Protein AF-A0A2R8C5B3-F1 (afdb_monomer_lite)

Secondary structure (DSSP, 8-state):
-EEEESS-EESSSEE-TT-EEE--HHHHHHHHHTTSEE-GGGTTT---------------TT-----------------

Radius of gyration: 25.95 Å; chains: 1; bounding box: 53×64×54 Å

Organism: NCBI:txid1200281

Structure (mmCIF, N/CA/C/O backbone):
data_AF-A0A2R8C5B3-F1
#
_entry.id   AF-A0A2R8C5B3-F1
#
loop_
_atom_site.group_PDB
_atom_site.id
_atom_site.type_symbol
_atom_site.label_atom_id
_atom_site.label_alt_id
_atom_site.label_comp_id
_atom_site.label_asym_id
_atom_site.label_entity_id
_atom_site.label_seq_id
_atom_site.pdbx_PDB_ins_code
_atom_site.Cartn_x
_atom_site.Cartn_y
_atom_site.Cartn_z
_atom_site.occupancy
_atom_site.B_iso_or_equiv
_atom_site.auth_seq_id
_atom_site.auth_comp_id
_atom_site.auth_asym_id
_atom_site.auth_atom_id
_atom_site.pdbx_PDB_model_num
ATOM 1 N N . MET A 1 1 ? 7.495 -4.346 7.561 1.00 84.75 1 MET A N 1
ATOM 2 C CA . MET A 1 1 ? 6.793 -5.504 6.971 1.00 84.75 1 MET A CA 1
ATOM 3 C C . MET A 1 1 ? 6.607 -5.166 5.511 1.00 84.75 1 MET A C 1
ATOM 5 O O . MET A 1 1 ? 6.207 -4.042 5.215 1.00 84.75 1 MET A O 1
ATOM 9 N N . GLU A 1 2 ? 6.982 -6.080 4.624 1.00 90.69 2 GLU A N 1
ATOM 10 C CA . GLU A 1 2 ? 6.984 -5.834 3.183 1.00 90.69 2 GLU A CA 1
ATOM 11 C C . GLU A 1 2 ? 5.638 -6.195 2.576 1.00 90.69 2 GLU A C 1
ATOM 13 O O . GLU A 1 2 ? 5.177 -7.319 2.710 1.00 90.69 2 GLU A O 1
ATOM 18 N N . TYR A 1 3 ? 5.024 -5.243 1.888 1.00 92.12 3 TYR A N 1
ATOM 19 C CA . TYR A 1 3 ? 3.729 -5.408 1.250 1.00 92.12 3 TYR A CA 1
ATOM 20 C C . TYR A 1 3 ? 3.869 -5.300 -0.258 1.00 92.12 3 TYR A C 1
ATOM 22 O O . TYR A 1 3 ? 4.555 -4.402 -0.757 1.00 92.12 3 TYR A O 1
ATOM 30 N N . LYS A 1 4 ? 3.163 -6.163 -0.989 1.00 93.62 4 LYS A N 1
ATOM 31 C CA . LYS A 1 4 ? 3.124 -6.089 -2.450 1.00 93.62 4 LYS A CA 1
ATOM 32 C C . LYS A 1 4 ? 2.063 -5.092 -2.893 1.00 93.62 4 LYS A C 1
ATOM 34 O O . LYS A 1 4 ? 0.916 -5.171 -2.457 1.00 93.62 4 LYS A O 1
ATOM 39 N N . VAL A 1 5 ? 2.431 -4.168 -3.768 1.00 94.19 5 VAL A N 1
ATOM 40 C CA . VAL A 1 5 ? 1.520 -3.165 -4.317 1.00 94.19 5 VAL A CA 1
ATOM 41 C C . VAL A 1 5 ? 0.719 -3.787 -5.456 1.00 94.19 5 VAL A C 1
ATOM 43 O O . VAL A 1 5 ? 1.276 -4.297 -6.425 1.00 94.19 5 VAL A O 1
ATOM 46 N N . MET A 1 6 ? -0.605 -3.760 -5.340 1.00 93.88 6 MET A N 1
ATOM 47 C CA . MET A 1 6 ? -1.528 -4.259 -6.365 1.00 93.88 6 MET A CA 1
ATOM 48 C C . MET A 1 6 ? -2.107 -3.143 -7.225 1.00 93.88 6 MET A C 1
ATOM 50 O O . MET A 1 6 ? -2.473 -3.382 -8.372 1.00 93.88 6 MET A O 1
ATOM 54 N N . ARG A 1 7 ? -2.186 -1.921 -6.689 1.00 93.62 7 ARG A N 1
ATOM 55 C CA . ARG A 1 7 ? -2.666 -0.744 -7.419 1.00 93.62 7 ARG A CA 1
ATOM 56 C C . ARG A 1 7 ? -1.712 0.434 -7.224 1.00 93.62 7 ARG A C 1
ATOM 58 O O . ARG A 1 7 ? -1.269 0.643 -6.089 1.00 93.62 7 ARG A O 1
ATOM 65 N N . PRO A 1 8 ? -1.411 1.212 -8.284 1.00 95.75 8 PRO A N 1
ATOM 66 C CA . PRO A 1 8 ? -0.530 2.358 -8.155 1.00 95.75 8 PRO A CA 1
ATOM 67 C C . PRO A 1 8 ? -1.114 3.364 -7.174 1.00 95.75 8 PRO A C 1
ATOM 69 O O . PRO A 1 8 ? -2.317 3.637 -7.192 1.00 95.75 8 PRO A O 1
ATOM 72 N N . HIS A 1 9 ? -0.270 3.904 -6.307 1.00 95.38 9 HIS A N 1
ATOM 73 C CA . HIS A 1 9 ? -0.674 4.922 -5.349 1.00 95.38 9 HIS A CA 1
ATOM 74 C C . HIS A 1 9 ? 0.525 5.775 -4.942 1.00 95.38 9 HIS A C 1
ATOM 76 O O . HIS A 1 9 ? 1.679 5.357 -5.049 1.00 95.38 9 HIS A O 1
ATOM 82 N N . GLN A 1 10 ? 0.228 6.971 -4.437 1.00 95.25 10 GLN A N 1
ATOM 83 C CA . GLN A 1 10 ? 1.231 7.866 -3.878 1.00 95.25 10 GLN A CA 1
ATOM 84 C C . GLN A 1 10 ? 1.322 7.668 -2.362 1.00 95.25 10 GLN A C 1
ATOM 86 O O . GLN A 1 10 ? 0.326 7.821 -1.654 1.00 95.25 10 GLN A O 1
ATOM 91 N N . GLY A 1 11 ? 2.516 7.336 -1.874 1.00 90.69 11 GLY A N 1
ATOM 92 C CA . GLY A 1 11 ? 2.859 7.289 -0.453 1.00 90.69 11 GLY A CA 1
ATOM 93 C C . GLY A 1 11 ? 3.971 8.285 -0.129 1.00 90.69 11 GLY A C 1
ATOM 94 O O . GLY A 1 11 ? 3.875 9.467 -0.443 1.00 90.69 11 GLY A O 1
ATOM 95 N N . ASP A 1 12 ? 5.046 7.788 0.474 1.00 91.94 12 ASP A N 1
ATOM 96 C CA . ASP A 1 12 ? 6.344 8.468 0.578 1.00 91.94 12 ASP A CA 1
ATOM 97 C C . ASP A 1 12 ? 7.004 8.677 -0.794 1.00 91.94 12 ASP A C 1
ATOM 99 O O . ASP A 1 12 ? 7.697 9.669 -1.018 1.00 91.94 12 ASP A O 1
ATOM 103 N N . LYS A 1 13 ? 6.731 7.765 -1.729 1.00 95.06 13 LYS A N 1
ATOM 104 C CA . LYS A 1 13 ? 7.048 7.884 -3.149 1.00 95.06 13 LYS A CA 1
ATOM 105 C C . LYS A 1 13 ? 5.908 7.324 -3.993 1.00 95.06 13 LYS A C 1
ATOM 107 O O . LYS A 1 13 ? 4.956 6.743 -3.462 1.00 95.06 13 LYS A O 1
ATOM 112 N N . TRP A 1 14 ? 6.035 7.479 -5.307 1.00 96.88 14 TRP A N 1
ATOM 113 C CA . TRP A 1 14 ? 5.149 6.797 -6.238 1.00 96.88 14 TRP A CA 1
ATOM 114 C C . TRP A 1 14 ? 5.488 5.307 -6.242 1.00 96.88 14 TRP A C 1
ATOM 116 O O . TRP A 1 14 ? 6.667 4.933 -6.307 1.00 96.88 14 TRP A O 1
ATOM 126 N N . TYR A 1 15 ? 4.461 4.473 -6.118 1.00 96.31 15 TYR A N 1
ATOM 127 C CA . TYR A 1 15 ? 4.574 3.025 -6.226 1.00 96.31 15 TYR A CA 1
ATOM 128 C C . TYR A 1 15 ? 3.733 2.537 -7.388 1.00 96.31 15 TYR A C 1
ATOM 130 O O . TYR A 1 15 ? 2.550 2.876 -7.474 1.00 96.31 15 TYR A O 1
ATOM 138 N N . ASP A 1 16 ? 4.330 1.701 -8.226 1.00 97.12 16 ASP A N 1
ATOM 139 C CA . ASP A 1 16 ? 3.644 1.035 -9.323 1.00 97.12 16 ASP A CA 1
ATOM 140 C C . ASP A 1 16 ? 3.195 -0.378 -8.925 1.00 97.12 16 ASP A C 1
ATOM 142 O O . ASP A 1 16 ? 3.542 -0.915 -7.869 1.00 97.12 16 ASP A O 1
ATOM 146 N N . VAL A 1 17 ? 2.350 -0.989 -9.758 1.00 95.25 17 VAL A N 1
ATOM 147 C CA . VAL A 1 17 ? 1.874 -2.358 -9.518 1.00 95.25 17 VAL A CA 1
ATOM 148 C C . VAL A 1 17 ? 3.048 -3.330 -9.549 1.00 95.25 17 VAL A C 1
ATOM 150 O O . VAL A 1 17 ? 3.822 -3.354 -10.499 1.00 95.25 17 VAL A O 1
ATOM 153 N N . GLY A 1 18 ? 3.129 -4.185 -8.535 1.00 92.56 18 GLY A N 1
ATOM 154 C CA . GLY A 1 18 ? 4.191 -5.171 -8.381 1.00 92.56 18 GLY A CA 1
ATOM 155 C C . GLY A 1 18 ? 5.370 -4.686 -7.546 1.00 92.56 18 GLY A C 1
ATOM 156 O O . GLY A 1 18 ? 6.146 -5.535 -7.110 1.00 92.56 18 GLY A O 1
ATOM 157 N N . ASP A 1 19 ? 5.466 -3.384 -7.259 1.00 95.12 19 ASP A N 1
ATOM 158 C CA . ASP A 1 19 ? 6.458 -2.865 -6.322 1.00 95.12 19 ASP A CA 1
ATOM 159 C C . ASP A 1 19 ? 6.240 -3.424 -4.913 1.00 95.12 19 ASP A C 1
ATOM 161 O O . ASP A 1 19 ? 5.130 -3.799 -4.514 1.00 95.12 19 ASP A O 1
ATOM 165 N N . THR A 1 20 ? 7.312 -3.408 -4.128 1.00 92.94 20 THR A N 1
ATOM 166 C CA . THR A 1 20 ? 7.278 -3.740 -2.705 1.00 92.94 20 THR A CA 1
ATOM 167 C C . THR A 1 20 ? 7.415 -2.473 -1.871 1.00 92.94 20 THR A C 1
ATOM 169 O O . THR A 1 20 ? 8.227 -1.592 -2.171 1.00 92.94 20 THR A O 1
ATOM 172 N N . ARG A 1 21 ? 6.634 -2.377 -0.794 1.00 91.94 21 ARG A N 1
ATOM 173 C CA . ARG A 1 21 ? 6.731 -1.292 0.185 1.00 91.94 21 ARG A CA 1
ATOM 174 C C . ARG A 1 21 ? 6.940 -1.839 1.588 1.00 91.94 21 ARG A C 1
ATOM 176 O O . ARG A 1 21 ? 6.123 -2.629 2.054 1.00 91.94 21 ARG A O 1
ATOM 183 N N . ASP A 1 22 ? 7.959 -1.345 2.289 1.00 93.25 22 ASP A N 1
ATOM 184 C CA . ASP A 1 22 ? 8.107 -1.592 3.723 1.00 93.25 22 ASP A CA 1
ATOM 185 C C . ASP A 1 22 ? 7.321 -0.557 4.535 1.00 93.25 22 ASP A C 1
ATOM 187 O O . ASP A 1 22 ? 7.509 0.652 4.395 1.00 93.25 22 ASP A O 1
ATOM 191 N N . ALA A 1 23 ? 6.402 -1.034 5.369 1.00 91.69 23 ALA A N 1
ATOM 192 C CA . ALA A 1 23 ? 5.606 -0.176 6.232 1.00 91.69 23 ALA A CA 1
ATOM 193 C C . ALA A 1 23 ? 5.150 -0.901 7.506 1.00 91.69 23 ALA A C 1
ATOM 195 O O . ALA A 1 23 ? 5.347 -2.108 7.687 1.00 91.69 23 ALA A O 1
ATOM 196 N N . LYS A 1 24 ? 4.530 -0.138 8.416 1.00 93.50 24 LYS A N 1
ATOM 197 C CA . LYS A 1 24 ? 3.881 -0.673 9.619 1.00 93.50 24 LYS A CA 1
ATOM 198 C C . LYS A 1 24 ? 2.451 -1.138 9.291 1.00 93.50 24 LYS A C 1
ATOM 200 O O . LYS A 1 24 ? 1.741 -0.385 8.621 1.00 93.50 24 LYS A O 1
ATOM 205 N N . PRO A 1 25 ? 1.978 -2.273 9.839 1.00 90.56 25 PRO A N 1
ATOM 206 C CA . PRO A 1 25 ? 0.657 -2.838 9.533 1.00 90.56 25 PRO A CA 1
ATOM 207 C C . PRO A 1 25 ? -0.492 -1.866 9.808 1.00 90.56 25 PRO A C 1
ATOM 209 O O . PRO A 1 25 ? -1.335 -1.642 8.948 1.00 90.56 25 PRO A O 1
ATOM 212 N N . ASN A 1 26 ? -0.470 -1.172 10.948 1.00 91.81 26 ASN A N 1
ATOM 213 C CA . ASN A 1 26 ? -1.511 -0.196 11.295 1.00 91.81 26 ASN A CA 1
ATOM 214 C C . ASN A 1 26 ? -1.615 0.963 10.293 1.00 91.81 26 ASN A C 1
ATOM 216 O O . ASN A 1 26 ? -2.703 1.474 10.042 1.00 91.81 26 ASN A O 1
ATOM 220 N N . SER A 1 27 ? -0.491 1.383 9.706 1.00 90.31 27 SER A N 1
ATOM 221 C CA . SER A 1 27 ? -0.471 2.476 8.730 1.00 90.31 27 SER A CA 1
ATOM 222 C C . SER A 1 27 ? -1.032 2.051 7.377 1.00 90.31 27 SER A C 1
ATOM 224 O O . SER A 1 27 ? -1.521 2.898 6.637 1.00 90.31 27 SER A O 1
ATOM 226 N N . VAL A 1 28 ? -0.968 0.760 7.044 1.00 91.56 28 VAL A N 1
ATOM 227 C CA . VAL A 1 28 ? -1.352 0.238 5.725 1.00 91.56 28 VAL A CA 1
ATOM 228 C C . VAL A 1 28 ? -2.596 -0.638 5.757 1.00 91.56 28 VAL A C 1
ATOM 230 O O . VAL A 1 28 ? -3.062 -1.039 4.698 1.00 91.56 28 VAL A O 1
ATOM 233 N N . ALA A 1 29 ? -3.178 -0.875 6.933 1.00 91.06 29 ALA A N 1
ATOM 234 C CA . ALA A 1 29 ? -4.367 -1.704 7.120 1.00 91.06 29 ALA A CA 1
ATOM 235 C C . ALA A 1 29 ? -5.528 -1.283 6.207 1.00 91.06 29 ALA A C 1
ATOM 237 O O . ALA A 1 29 ? -6.141 -2.119 5.557 1.00 91.06 29 ALA A O 1
ATOM 238 N N . HIS A 1 30 ? -5.780 0.023 6.077 1.00 90.44 30 HIS A N 1
ATOM 239 C CA . HIS A 1 30 ? -6.810 0.553 5.176 1.00 90.44 30 HIS A CA 1
ATOM 240 C C . HIS A 1 30 ? -6.482 0.330 3.686 1.00 90.44 30 HIS A C 1
ATOM 242 O O . HIS A 1 30 ? -7.377 0.209 2.849 1.00 90.44 30 HIS A O 1
ATOM 248 N N . LEU A 1 31 ? -5.197 0.259 3.335 1.00 91.50 31 LEU A N 1
ATOM 249 C CA . LEU A 1 31 ? -4.749 -0.006 1.969 1.00 91.50 31 LEU A CA 1
ATOM 250 C C . LEU A 1 31 ? -4.808 -1.494 1.631 1.00 91.50 31 LEU A C 1
ATOM 252 O O . LEU A 1 31 ? -5.126 -1.838 0.497 1.00 91.50 31 LEU A O 1
ATOM 256 N N 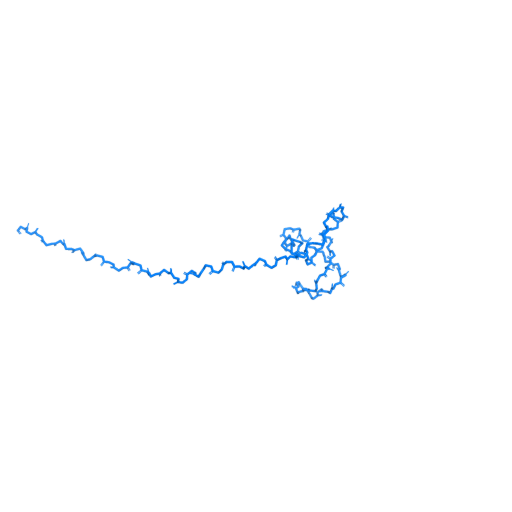. VAL A 1 32 ? -4.542 -2.361 2.607 1.00 91.44 32 VAL A N 1
ATOM 257 C CA . VAL A 1 32 ? -4.755 -3.806 2.480 1.00 91.44 32 VAL A CA 1
ATOM 258 C C . VAL A 1 32 ? -6.249 -4.108 2.376 1.00 91.44 32 VAL A C 1
ATOM 260 O O . VAL A 1 32 ? -6.675 -4.746 1.421 1.00 91.44 32 VAL A O 1
ATOM 263 N N . ALA A 1 33 ? -7.071 -3.532 3.258 1.00 88.44 33 ALA A N 1
ATOM 264 C CA . ALA A 1 33 ? -8.527 -3.683 3.227 1.00 88.44 33 ALA A CA 1
ATOM 265 C C . ALA A 1 33 ? -9.167 -3.165 1.926 1.00 88.44 33 ALA A C 1
ATOM 267 O O . ALA A 1 33 ? -10.177 -3.697 1.480 1.00 88.44 33 ALA A O 1
ATOM 268 N N . SER A 1 34 ? -8.581 -2.141 1.296 1.00 88.25 34 SER A N 1
ATOM 269 C CA . SER A 1 34 ? -9.042 -1.637 -0.007 1.00 88.25 34 SER A CA 1
ATOM 270 C C . SER A 1 34 ? -8.465 -2.398 -1.207 1.00 88.25 34 SER A C 1
ATOM 272 O O . SER A 1 34 ? -8.814 -2.070 -2.342 1.00 88.25 34 SER A O 1
ATOM 274 N N . GLY A 1 35 ? -7.570 -3.370 -1.002 1.00 89.62 35 GLY A N 1
ATOM 275 C CA . GLY A 1 35 ? -6.920 -4.134 -2.073 1.00 89.62 35 GLY A CA 1
ATOM 276 C C . GLY A 1 35 ? -5.855 -3.350 -2.851 1.00 89.62 35 GLY A C 1
ATOM 277 O O . GLY A 1 35 ? -5.562 -3.650 -4.006 1.00 89.62 35 GLY A O 1
ATOM 278 N N . THR A 1 36 ? -5.303 -2.283 -2.272 1.00 93.31 36 THR A N 1
ATOM 279 C CA . THR A 1 36 ? -4.169 -1.535 -2.846 1.00 93.31 36 THR A CA 1
ATOM 280 C C . THR A 1 36 ? -2.834 -2.211 -2.532 1.00 93.31 36 THR A C 1
ATOM 282 O O . THR A 1 36 ? -1.940 -2.209 -3.379 1.00 93.31 36 THR A O 1
ATOM 285 N N . LEU A 1 37 ? -2.700 -2.811 -1.345 1.00 92.88 37 LEU A N 1
ATOM 286 C CA . LEU A 1 37 ? -1.555 -3.635 -0.954 1.00 92.88 37 LEU A CA 1
ATOM 287 C C . LEU A 1 37 ? -2.012 -5.038 -0.531 1.00 92.88 37 LEU A C 1
ATOM 289 O O . LEU A 1 37 ? -3.155 -5.217 -0.129 1.00 92.88 37 LEU A O 1
ATOM 293 N N . VAL A 1 38 ? -1.110 -6.015 -0.602 1.00 91.31 38 VAL A N 1
ATOM 294 C CA . VAL A 1 38 ? -1.318 -7.385 -0.107 1.00 91.31 38 VAL A CA 1
ATOM 295 C C . VAL A 1 38 ? -0.346 -7.653 1.032 1.00 91.31 38 VAL A C 1
ATOM 297 O O . VAL A 1 38 ? 0.851 -7.379 0.893 1.00 91.31 38 VAL A O 1
ATOM 300 N N . ASP A 1 39 ? -0.867 -8.169 2.147 1.00 86.56 39 ASP A N 1
ATOM 301 C CA . ASP A 1 39 ? -0.046 -8.663 3.250 1.00 86.56 39 ASP A CA 1
ATOM 302 C C . ASP A 1 39 ? 0.587 -10.003 2.842 1.00 86.56 39 ASP A C 1
ATOM 304 O O . ASP A 1 39 ? -0.118 -10.902 2.373 1.00 86.56 39 ASP A O 1
ATOM 308 N N . PRO A 1 40 ? 1.913 -10.162 2.978 1.00 79.06 40 PRO A N 1
ATOM 309 C CA . PRO A 1 40 ? 2.583 -11.409 2.630 1.00 79.06 40 PRO A CA 1
ATOM 310 C C . PRO A 1 40 ? 2.083 -12.594 3.468 1.00 79.06 40 PRO A C 1
ATOM 312 O O . PRO A 1 40 ? 2.131 -13.724 2.988 1.00 79.06 40 PRO A O 1
ATOM 315 N N . SER A 1 41 ? 1.572 -12.342 4.674 1.00 73.25 41 SER A N 1
ATOM 316 C CA . SER A 1 41 ? 1.088 -13.355 5.616 1.00 73.25 41 SER A CA 1
ATOM 317 C C . SER A 1 41 ? -0.330 -13.840 5.294 1.00 73.25 41 SER A C 1
ATOM 319 O O . SER A 1 41 ? -0.705 -14.924 5.725 1.00 73.25 41 SER A O 1
ATOM 321 N N . ASP A 1 42 ? -1.101 -13.074 4.515 1.00 66.75 42 ASP A N 1
ATOM 322 C CA . ASP A 1 42 ? -2.488 -13.387 4.130 1.00 66.75 42 ASP A CA 1
ATOM 323 C C . ASP A 1 42 ? -2.588 -14.152 2.788 1.00 66.75 42 ASP A C 1
ATOM 325 O O . ASP A 1 42 ? -3.671 -14.285 2.212 1.00 66.75 42 ASP A O 1
ATOM 329 N N . ASN A 1 43 ? -1.473 -14.697 2.274 1.00 54.44 43 ASN A N 1
ATOM 330 C CA . ASN A 1 43 ? -1.420 -15.419 0.988 1.00 54.44 43 ASN A CA 1
ATOM 331 C C . ASN A 1 43 ? -2.193 -16.758 0.947 1.00 54.44 43 ASN A C 1
ATOM 333 O O . ASN A 1 43 ? -2.197 -17.409 -0.096 1.00 54.44 43 ASN A O 1
ATOM 337 N N . ASP A 1 44 ? -2.885 -17.154 2.018 1.00 50.97 44 ASP A N 1
ATOM 338 C CA . ASP A 1 44 ? -3.634 -18.417 2.091 1.00 50.97 44 ASP A CA 1
ATOM 339 C C . ASP A 1 44 ? -5.165 -18.290 1.911 1.00 50.97 44 ASP A C 1
ATOM 341 O O . ASP A 1 44 ? -5.858 -19.304 2.012 1.00 50.97 44 ASP A O 1
ATOM 345 N N . GLY A 1 45 ? -5.758 -17.118 1.606 1.00 47.78 45 GLY A N 1
ATOM 346 C CA . GLY A 1 45 ? -7.231 -17.119 1.469 1.00 47.78 45 GLY A CA 1
ATOM 347 C C . GLY A 1 45 ? -8.033 -15.910 0.991 1.00 47.78 45 GLY A C 1
ATOM 348 O O . GLY A 1 45 ? -9.255 -16.037 0.929 1.00 47.78 45 GLY A O 1
ATOM 349 N N . ALA A 1 46 ? -7.459 -14.765 0.627 1.00 46.03 46 ALA A N 1
ATOM 350 C CA . ALA A 1 46 ? -8.282 -13.627 0.195 1.00 46.03 46 ALA A CA 1
ATOM 351 C C . ALA A 1 46 ? -8.344 -13.519 -1.333 1.00 46.03 46 ALA A C 1
ATOM 353 O O . ALA A 1 46 ? -7.578 -12.799 -1.975 1.00 46.03 46 ALA A O 1
ATOM 354 N N . ALA A 1 47 ? -9.288 -14.266 -1.905 1.00 47.47 47 ALA A N 1
ATOM 355 C CA . ALA A 1 47 ? -9.799 -14.035 -3.243 1.00 47.47 47 ALA A CA 1
ATOM 356 C C . ALA A 1 47 ? -10.153 -12.553 -3.446 1.00 47.47 47 ALA A C 1
ATOM 358 O O . ALA A 1 47 ? -10.586 -11.856 -2.531 1.00 47.47 47 ALA A O 1
ATOM 359 N N . GLN A 1 48 ? -9.947 -12.111 -4.680 1.00 50.34 48 GLN A N 1
ATOM 360 C CA . GLN A 1 48 ? -10.333 -10.824 -5.235 1.00 50.34 48 GLN A CA 1
ATOM 361 C C . GLN A 1 48 ? -11.703 -10.363 -4.714 1.00 50.34 48 GLN A C 1
ATOM 363 O O . GLN A 1 48 ? -12.733 -10.829 -5.190 1.00 50.34 48 GLN A O 1
ATOM 368 N N . SER A 1 49 ? -11.729 -9.417 -3.781 1.00 47.31 49 SER A N 1
ATOM 369 C CA . SER A 1 49 ? -12.935 -8.629 -3.550 1.00 47.31 49 SER A CA 1
ATOM 370 C C . SER A 1 49 ? -12.837 -7.403 -4.439 1.00 47.31 49 SER A C 1
ATOM 372 O O . SER A 1 49 ? -12.215 -6.397 -4.092 1.00 47.31 49 SER A O 1
ATOM 374 N N . GLU A 1 50 ? -13.427 -7.526 -5.627 1.00 50.41 50 GLU A N 1
ATOM 375 C CA . GLU A 1 50 ? -14.016 -6.398 -6.337 1.00 50.41 50 GLU A CA 1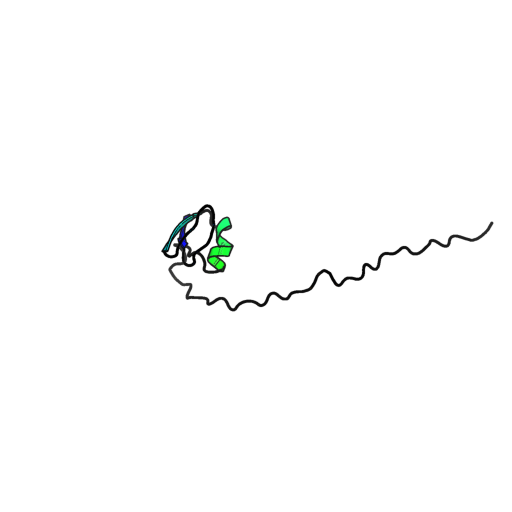
ATOM 376 C C . GLU A 1 50 ? -14.863 -5.638 -5.317 1.00 50.41 50 GLU A C 1
ATOM 378 O O . GLU A 1 50 ? -15.949 -6.066 -4.941 1.00 50.41 50 GLU A O 1
ATOM 383 N N . GLY A 1 51 ? -14.299 -4.560 -4.774 1.00 48.09 51 GLY A N 1
ATOM 384 C CA . GLY A 1 51 ? -15.006 -3.706 -3.843 1.00 48.09 51 GLY A CA 1
ATOM 385 C C . GLY A 1 51 ? -16.207 -3.127 -4.566 1.00 48.09 51 GLY A C 1
ATOM 386 O O . GLY A 1 51 ? -16.065 -2.187 -5.353 1.00 48.09 51 GLY A O 1
ATOM 387 N N . GLU A 1 52 ? -17.378 -3.699 -4.300 1.00 56.34 52 GLU A N 1
ATOM 388 C CA . GLU A 1 52 ? -18.656 -3.028 -4.446 1.00 56.34 52 GLU A CA 1
ATOM 389 C C . GLU A 1 52 ? -18.457 -1.630 -3.869 1.00 56.34 52 GLU A C 1
ATOM 391 O O . GLU A 1 52 ? -18.155 -1.464 -2.683 1.00 56.34 52 GLU A O 1
ATOM 396 N N . LYS A 1 53 ? -18.498 -0.623 -4.747 1.00 55.09 53 LYS A N 1
ATOM 397 C CA . LYS A 1 53 ? -18.443 0.779 -4.352 1.00 55.09 53 LYS A CA 1
ATOM 398 C C . LYS A 1 53 ? -19.585 0.970 -3.371 1.00 55.09 53 LYS A C 1
ATOM 400 O O . LYS A 1 53 ? -20.730 1.090 -3.789 1.00 55.09 53 LYS A O 1
ATOM 405 N N . SER A 1 54 ? -19.286 0.961 -2.078 1.00 50.94 54 SER A N 1
ATOM 406 C CA . SER A 1 54 ? -20.247 1.388 -1.082 1.00 50.94 54 SER A CA 1
ATOM 407 C C . SER A 1 54 ? -20.547 2.842 -1.412 1.00 50.94 54 SER A C 1
ATOM 409 O O . SER A 1 54 ? -19.680 3.705 -1.260 1.00 50.94 54 SER A O 1
ATOM 411 N N . GLU A 1 55 ? -21.735 3.097 -1.957 1.00 58.72 55 GLU A N 1
ATOM 412 C CA . GLU A 1 55 ? -22.272 4.443 -2.078 1.00 58.72 55 GLU A CA 1
ATOM 413 C C . GLU A 1 55 ? -22.199 5.064 -0.680 1.00 58.72 55 GLU A C 1
ATOM 415 O O . GLU A 1 55 ? -22.804 4.535 0.258 1.00 58.72 55 GLU A O 1
ATOM 420 N N . PRO A 1 56 ? -21.394 6.122 -0.477 1.00 61.47 56 PRO A N 1
ATOM 421 C CA . PRO A 1 56 ? -21.374 6.783 0.809 1.00 61.47 56 PRO A CA 1
ATOM 422 C C . PRO A 1 56 ? -22.771 7.359 1.013 1.00 61.47 56 PRO A C 1
ATOM 424 O O . PRO A 1 56 ? -23.212 8.198 0.227 1.00 61.47 56 PRO A O 1
ATOM 427 N N . THR A 1 57 ? -23.474 6.905 2.052 1.00 63.53 57 THR A N 1
ATOM 428 C CA . THR A 1 57 ? -24.711 7.561 2.468 1.00 63.53 57 THR A CA 1
ATOM 429 C C . THR A 1 57 ? -24.325 8.987 2.871 1.00 63.53 57 THR A C 1
ATOM 431 O O . THR A 1 57 ? -23.667 9.231 3.883 1.00 63.53 57 THR A O 1
ATOM 434 N N . VAL A 1 58 ? -24.589 9.945 1.987 1.00 64.69 58 VAL A N 1
ATOM 435 C CA . VAL A 1 58 ? -24.300 11.360 2.218 1.00 64.69 58 VAL A CA 1
ATOM 436 C C . VAL A 1 58 ? -25.429 11.932 3.061 1.00 64.69 58 VAL A C 1
ATOM 438 O O . VAL A 1 58 ? -26.318 12.615 2.564 1.00 64.69 58 VAL A O 1
ATOM 441 N N . GLU A 1 59 ? -25.399 11.655 4.364 1.00 65.62 59 GLU A N 1
ATOM 442 C CA . GLU A 1 59 ? -26.174 12.442 5.320 1.00 65.62 59 GLU A CA 1
ATOM 443 C C . GLU A 1 59 ? -25.531 13.830 5.423 1.00 65.62 59 GLU A C 1
ATOM 445 O O . GLU A 1 59 ? -24.459 14.031 6.005 1.00 65.62 59 GLU A O 1
ATOM 450 N N . ASN A 1 60 ? -26.164 14.800 4.767 1.00 71.62 60 ASN A N 1
ATOM 451 C CA . ASN A 1 60 ? -25.723 16.182 4.737 1.00 71.62 60 ASN A CA 1
ATOM 452 C C . ASN A 1 60 ? -25.868 16.813 6.135 1.00 71.62 60 ASN A C 1
ATOM 454 O O . ASN A 1 60 ? -26.961 17.161 6.571 1.00 71.62 60 ASN A O 1
ATOM 458 N N . LYS A 1 61 ? -24.737 17.002 6.826 1.00 67.31 61 LYS A N 1
ATOM 459 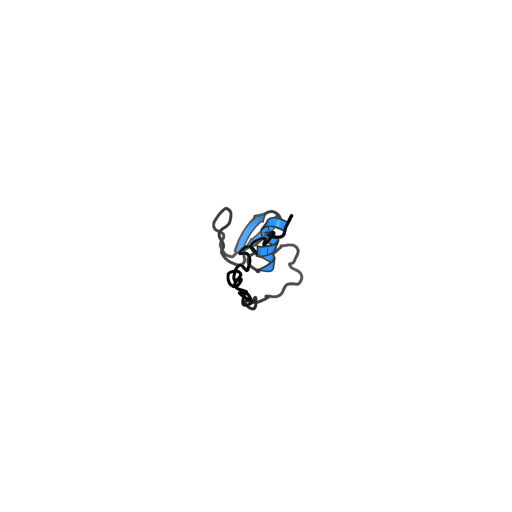C CA . LYS A 1 61 ? -24.655 17.632 8.159 1.00 67.31 61 LYS A CA 1
ATOM 460 C C . LYS A 1 61 ? -25.007 19.128 8.175 1.00 67.31 61 LYS A C 1
ATOM 462 O O . LYS A 1 61 ? -24.937 19.749 9.232 1.00 67.31 61 LYS A O 1
ATOM 467 N N . SER A 1 62 ? -25.337 19.726 7.032 1.00 64.19 62 SER A N 1
ATOM 468 C CA . SER A 1 62 ? -25.762 21.125 6.943 1.00 64.19 62 SER A CA 1
ATOM 469 C C . SER A 1 62 ? -27.265 21.318 7.143 1.00 64.19 62 SER A C 1
ATOM 471 O O . SER A 1 62 ? -27.684 22.454 7.344 1.00 64.19 62 SER A O 1
ATOM 473 N N . ASP A 1 63 ? -28.069 20.250 7.164 1.00 59.19 63 ASP A N 1
ATOM 474 C CA . ASP A 1 63 ? -29.513 20.348 7.406 1.00 59.19 63 ASP A CA 1
ATOM 475 C C . ASP A 1 63 ? -29.836 20.227 8.905 1.00 59.19 63 ASP A C 1
ATOM 477 O O . ASP A 1 63 ? -30.455 19.284 9.387 1.00 59.19 63 ASP A O 1
ATOM 481 N N . THR A 1 64 ? -29.354 21.187 9.692 1.00 63.75 64 THR A N 1
ATOM 482 C CA . THR A 1 64 ? -30.003 21.500 10.969 1.00 63.75 64 THR A CA 1
ATOM 483 C C . THR A 1 64 ? -30.274 22.997 11.000 1.00 63.75 64 THR A C 1
ATOM 485 O O . THR A 1 64 ? -29.330 23.789 11.077 1.00 63.75 64 THR A O 1
ATOM 488 N N . PRO A 1 65 ? -31.541 23.451 10.935 1.00 61.81 65 PRO 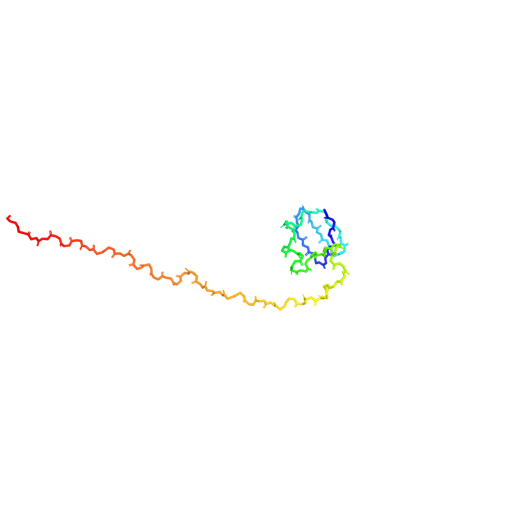A N 1
ATOM 489 C CA . PRO A 1 65 ? -31.829 24.826 11.297 1.00 61.81 65 PRO A CA 1
ATOM 490 C C . PRO A 1 65 ? -31.447 24.989 12.771 1.00 61.81 65 PRO A C 1
ATOM 492 O O . PRO A 1 65 ? -32.006 24.337 13.654 1.00 61.81 65 PRO A O 1
ATOM 495 N N . ALA A 1 66 ? -30.445 25.827 13.040 1.00 65.00 66 ALA A N 1
ATOM 496 C CA . ALA A 1 66 ? -29.997 26.133 14.389 1.00 65.00 66 ALA A CA 1
ATOM 497 C C . ALA A 1 66 ? -31.165 26.726 15.194 1.00 65.00 66 ALA A C 1
ATOM 499 O O . ALA A 1 66 ? -31.477 27.910 15.089 1.00 65.00 66 ALA A O 1
ATOM 500 N N . SER A 1 67 ? -31.810 25.901 16.018 1.00 61.84 67 SER A N 1
ATOM 501 C CA . SER A 1 67 ? -33.008 26.281 16.775 1.00 61.84 67 SER A CA 1
ATOM 502 C C . SER A 1 67 ? -32.711 27.110 18.034 1.00 61.84 67 SER A C 1
ATOM 504 O O . SER A 1 67 ? -33.549 27.208 18.928 1.00 61.84 67 SER A O 1
ATOM 506 N N . ASN A 1 68 ? -31.534 27.733 18.130 1.00 72.75 68 ASN A N 1
ATOM 507 C CA . ASN A 1 68 ? -31.140 28.512 1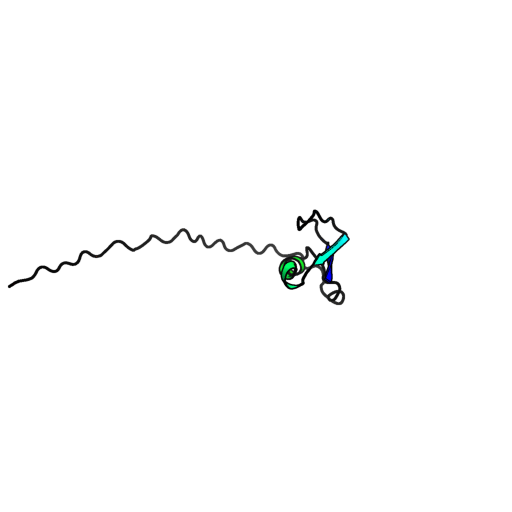9.299 1.00 72.75 68 ASN A CA 1
ATOM 508 C C . ASN A 1 68 ? -31.156 30.010 18.999 1.00 72.75 68 ASN A C 1
ATOM 510 O O . ASN A 1 68 ? -30.135 30.615 18.675 1.00 72.75 68 ASN A O 1
ATOM 514 N N . LYS A 1 69 ? -32.322 30.632 19.191 1.00 67.81 69 LYS A N 1
ATOM 515 C CA . LYS A 1 69 ? -32.397 32.066 19.479 1.00 67.81 69 LYS A CA 1
ATOM 516 C C . LYS A 1 69 ? -33.342 32.320 20.656 1.00 67.81 69 LYS A C 1
ATOM 518 O O . LYS A 1 69 ? -34.551 32.374 20.498 1.00 67.81 69 LYS A O 1
ATOM 523 N N . ALA A 1 70 ? -32.711 32.408 21.829 1.00 64.06 70 ALA A N 1
ATOM 524 C CA . ALA A 1 70 ? -33.120 33.013 23.099 1.00 64.06 70 ALA A CA 1
ATOM 525 C C . ALA A 1 70 ? -34.619 33.313 23.321 1.00 64.06 70 ALA A C 1
ATOM 527 O O . ALA A 1 70 ? -35.163 34.273 22.774 1.00 64.06 70 ALA A O 1
ATOM 528 N N . GLN A 1 71 ? -35.241 32.591 24.260 1.00 61.56 71 GLN A N 1
ATOM 529 C CA . GLN A 1 71 ? -36.436 33.077 24.951 1.00 61.56 71 GLN A CA 1
ATOM 530 C C . GLN A 1 71 ? -36.049 34.275 25.833 1.00 61.56 71 GLN A C 1
ATOM 532 O O . GLN A 1 71 ? -35.145 34.194 26.665 1.00 61.56 71 GLN A O 1
ATOM 537 N N . LYS A 1 72 ? -36.715 35.409 25.614 1.00 63.88 72 LYS A N 1
ATOM 538 C CA . LYS A 1 72 ? -36.585 36.631 26.416 1.00 63.88 72 LYS A CA 1
ATOM 539 C C . LYS A 1 72 ? -37.099 36.335 27.837 1.00 63.88 72 LYS A C 1
ATOM 541 O O . LYS A 1 72 ? -38.230 35.867 27.945 1.00 63.88 72 LYS A O 1
ATOM 546 N N . PRO A 1 73 ? -36.343 36.590 28.920 1.00 59.84 73 PRO A N 1
ATOM 547 C CA . PRO A 1 73 ? -36.899 36.443 30.258 1.00 59.84 73 PRO A CA 1
ATOM 548 C C . PRO A 1 73 ? -37.873 37.599 30.524 1.00 59.84 73 PRO A C 1
ATOM 550 O O . PRO A 1 73 ? -37.462 38.733 30.768 1.00 59.84 73 PRO A O 1
ATOM 553 N N . GLU A 1 74 ? -39.175 37.323 30.458 1.00 64.25 74 GLU A N 1
ATOM 554 C CA . GLU A 1 74 ? -40.193 38.168 31.081 1.00 64.25 74 GLU A CA 1
ATOM 555 C C . GLU A 1 74 ? -40.139 37.942 32.591 1.00 64.25 74 GLU A C 1
ATOM 557 O O . GLU A 1 74 ? -40.788 37.047 33.122 1.00 64.25 74 GLU A O 1
ATOM 562 N N . ASN A 1 75 ? -39.359 38.760 33.296 1.00 61.94 75 ASN A N 1
ATOM 563 C CA . ASN A 1 75 ? -39.602 38.969 34.716 1.00 61.94 75 ASN A CA 1
ATOM 564 C C . ASN A 1 75 ? -40.092 40.400 34.925 1.00 61.94 75 ASN A C 1
AT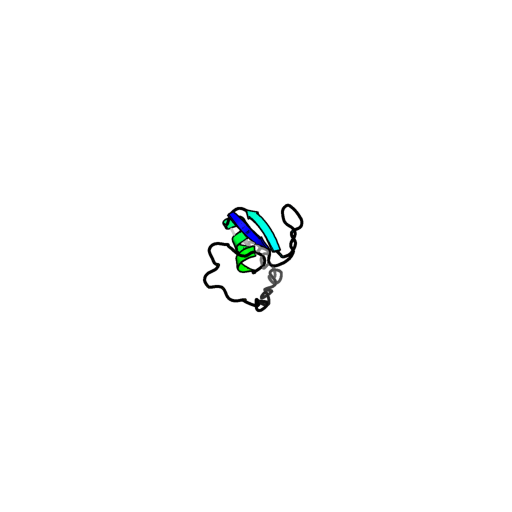OM 566 O O . ASN A 1 75 ? -39.317 41.319 35.178 1.00 61.94 75 ASN A O 1
ATOM 570 N N . ALA A 1 76 ? -41.400 40.575 34.773 1.00 58.31 76 ALA A N 1
ATOM 571 C CA . ALA A 1 76 ? -42.113 41.759 35.213 1.00 58.31 76 ALA A CA 1
ATOM 572 C C . ALA A 1 76 ? -43.272 41.314 36.106 1.00 58.31 76 ALA A C 1
ATOM 574 O O . ALA A 1 76 ? -44.377 41.069 35.626 1.00 58.31 76 ALA A O 1
ATOM 575 N N . LYS A 1 77 ? -43.037 41.231 37.421 1.00 48.81 77 LYS A N 1
ATOM 576 C CA . LYS A 1 77 ? -44.121 41.456 38.380 1.00 48.81 77 LYS A CA 1
ATOM 577 C C . LYS A 1 77 ? -43.636 41.922 39.756 1.00 48.81 77 LYS A C 1
ATOM 579 O O . LYS A 1 77 ? -43.017 41.169 40.493 1.00 48.81 77 LYS A O 1
ATOM 584 N N . ALA A 1 78 ? -44.029 43.164 40.042 1.00 49.31 78 ALA A N 1
ATOM 585 C CA . ALA A 1 78 ? -44.591 43.684 41.289 1.00 49.31 78 ALA A CA 1
ATOM 586 C C . ALA A 1 78 ? -43.824 43.481 42.606 1.00 49.31 78 ALA A C 1
ATOM 588 O O . ALA A 1 78 ? -43.856 42.403 43.190 1.00 49.31 78 ALA A O 1
ATOM 589 N N . THR A 1 79 ? -43.345 44.586 43.183 1.00 52.62 79 THR A N 1
ATOM 590 C CA . THR A 1 79 ? -43.908 45.122 44.438 1.00 52.62 79 THR A CA 1
ATOM 591 C C . THR A 1 79 ? -43.737 46.636 44.466 1.00 52.62 79 THR A C 1
ATOM 593 O O . THR A 1 79 ? -42.690 47.102 43.964 1.00 52.62 79 THR A O 1
#

Foldseek 3Di:
DKKAFCPWDADVHTDHHRDIDDDDCVVCVVVCVVVRIPDPVPVPDDDDDPPPPPPPPCPPPVPDPPPDDDDDDPPDDDD

pLDDT: mean 75.71, std 17.56, range [46.03, 97.12]

Sequence (79 aa):
MEYKVMRPHQGDKWYDVGDTRDAKPNSVAHLVASGTLVDPSDNDGAAQSEGEKSEPTVENKSDTPASNKAQKPENAKAT